Protein AF-A0A2M7XA73-F1 (afdb_monomer)

Sequence (105 aa):
EALQQALAAANYFSMIEVIPDLPHSHDLQVPIRVRLTPAKRTAYNIGLSYETDIGFGVRTGVERRWLNRHGQVLAAELSMAEKLTDSSVDYRIPRRSGAEDFYLA

Structure (mmCIF, N/CA/C/O backbone):
data_AF-A0A2M7XA73-F1
#
_entry.id   AF-A0A2M7XA73-F1
#
loop_
_atom_site.group_PDB
_atom_site.id
_atom_site.type_symbol
_atom_site.label_atom_id
_atom_site.label_alt_id
_atom_site.label_comp_id
_atom_site.label_asym_id
_atom_site.label_entity_id
_atom_site.label_seq_id
_atom_site.pdbx_PDB_ins_code
_atom_site.Cartn_x
_atom_site.Cartn_y
_atom_site.Cartn_z
_atom_site.occupancy
_atom_site.B_iso_or_equiv
_atom_site.auth_seq_id
_atom_site.auth_comp_id
_atom_site.auth_asym_id
_atom_site.auth_atom_id
_atom_site.pdbx_PDB_model_num
ATOM 1 N N . GLU A 1 1 ? -4.896 10.755 17.966 1.00 74.56 1 GLU A N 1
ATOM 2 C CA . GLU A 1 1 ? -4.272 10.873 16.627 1.00 74.56 1 GLU A CA 1
ATOM 3 C C . GLU A 1 1 ? -3.590 9.595 16.148 1.00 74.56 1 GLU A C 1
ATOM 5 O O . GLU A 1 1 ? -3.856 9.199 15.020 1.00 74.56 1 GLU A O 1
ATOM 10 N N . ALA A 1 2 ? -2.815 8.895 16.989 1.00 85.94 2 ALA A N 1
ATOM 11 C CA . ALA A 1 2 ? -2.115 7.658 16.605 1.00 85.94 2 ALA A CA 1
ATOM 12 C C . ALA A 1 2 ? -3.000 6.609 15.890 1.00 85.94 2 ALA A C 1
ATOM 14 O O . ALA A 1 2 ? -2.578 6.026 14.898 1.00 85.94 2 ALA A O 1
ATOM 15 N N . LEU A 1 3 ? -4.254 6.414 16.327 1.00 88.31 3 LEU A N 1
ATOM 16 C CA . LEU A 1 3 ? -5.190 5.490 15.667 1.00 88.31 3 LEU A CA 1
ATOM 17 C C . LEU A 1 3 ? -5.497 5.891 14.214 1.00 88.31 3 LEU A C 1
ATOM 19 O O . LEU A 1 3 ? -5.486 5.048 13.323 1.00 88.31 3 LEU A O 1
ATOM 23 N N . GLN A 1 4 ? -5.772 7.173 13.969 1.00 89.69 4 GLN A N 1
ATOM 24 C CA . GLN A 1 4 ? -6.078 7.669 12.627 1.00 89.69 4 GLN A CA 1
ATOM 25 C C . GLN A 1 4 ? -4.855 7.562 11.712 1.00 89.69 4 GLN A C 1
ATOM 27 O O . GLN A 1 4 ? -4.992 7.148 10.564 1.00 89.69 4 GLN A O 1
ATOM 32 N N . GLN A 1 5 ? -3.669 7.886 12.232 1.00 89.44 5 GLN A N 1
ATOM 33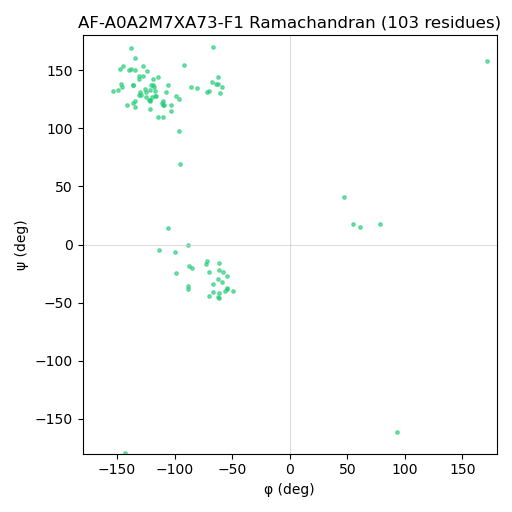 C CA . GLN A 1 5 ? -2.407 7.752 11.502 1.00 89.44 5 GLN A CA 1
ATOM 34 C C . GLN A 1 5 ? -2.123 6.292 11.137 1.00 89.44 5 GLN A C 1
ATOM 36 O O . GLN A 1 5 ? -1.845 6.010 9.977 1.00 89.44 5 GLN A O 1
ATOM 41 N N . ALA A 1 6 ? -2.299 5.355 12.074 1.00 87.62 6 ALA A N 1
ATOM 42 C CA . ALA A 1 6 ? -2.129 3.928 11.804 1.00 87.62 6 ALA A CA 1
ATOM 43 C C . ALA A 1 6 ? -3.110 3.423 10.729 1.00 87.62 6 ALA A C 1
ATOM 45 O O . ALA A 1 6 ? -2.729 2.684 9.824 1.00 87.62 6 ALA A O 1
ATOM 46 N N . LEU A 1 7 ? -4.376 3.852 10.777 1.00 89.62 7 LEU A N 1
ATOM 47 C CA . LEU A 1 7 ? -5.371 3.487 9.762 1.00 89.62 7 LEU A CA 1
ATOM 48 C C . LEU A 1 7 ? -5.048 4.080 8.384 1.00 89.62 7 LEU A C 1
ATOM 50 O O . LEU A 1 7 ? -5.320 3.436 7.370 1.00 89.62 7 LEU A O 1
ATOM 54 N N . ALA A 1 8 ? -4.462 5.279 8.339 1.00 90.62 8 ALA A N 1
ATOM 55 C CA . ALA A 1 8 ? -4.009 5.899 7.098 1.00 90.62 8 ALA A CA 1
ATOM 56 C C . ALA A 1 8 ? -2.791 5.162 6.523 1.00 90.62 8 ALA A C 1
ATOM 58 O O . ALA A 1 8 ? -2.779 4.834 5.337 1.00 90.62 8 ALA A O 1
ATOM 59 N N . ALA A 1 9 ? -1.819 4.821 7.373 1.00 87.75 9 ALA A N 1
ATOM 60 C CA . ALA A 1 9 ? -0.622 4.075 6.997 1.00 87.75 9 ALA A CA 1
ATOM 61 C C . ALA A 1 9 ? -0.940 2.665 6.462 1.00 87.75 9 ALA A C 1
ATOM 63 O O . ALA A 1 9 ? -0.257 2.184 5.563 1.00 87.75 9 ALA A O 1
ATOM 64 N N . ALA A 1 10 ? -2.034 2.042 6.928 1.00 87.62 10 ALA A N 1
ATOM 65 C CA . ALA A 1 10 ? -2.526 0.761 6.408 1.00 87.62 10 ALA A CA 1
ATOM 66 C C . ALA A 1 10 ? -2.838 0.788 4.901 1.00 87.62 10 ALA A C 1
ATOM 68 O O . ALA A 1 10 ? -2.916 -0.259 4.262 1.00 87.62 10 ALA A O 1
ATOM 69 N N . ASN A 1 11 ? -3.115 1.972 4.343 1.00 88.88 11 ASN A N 1
ATOM 70 C CA . ASN A 1 11 ? -3.499 2.187 2.949 1.00 88.88 11 ASN A CA 1
ATOM 71 C C . ASN A 1 11 ? -4.724 1.360 2.478 1.00 88.88 11 ASN A C 1
ATOM 73 O O . ASN A 1 11 ? -4.970 1.227 1.279 1.00 88.88 11 ASN A O 1
ATOM 77 N N . TYR A 1 12 ? -5.543 0.816 3.385 1.00 91.38 12 TYR A N 1
ATOM 78 C CA . TYR A 1 12 ? -6.764 0.071 3.030 1.00 91.38 12 TYR A CA 1
ATOM 79 C C . TYR A 1 12 ? -7.985 0.965 2.817 1.00 91.38 12 TYR A C 1
ATOM 81 O O . TYR A 1 12 ? -8.944 0.554 2.160 1.00 91.38 12 TYR A O 1
ATOM 89 N N . PHE A 1 13 ? -7.960 2.183 3.352 1.00 93.69 13 PHE A N 1
ATOM 90 C CA . PHE A 1 13 ? -9.115 3.071 3.410 1.00 93.69 13 PHE A CA 1
ATOM 91 C C . PHE A 1 13 ? -8.840 4.355 2.634 1.00 93.69 13 PHE A C 1
ATOM 93 O O . PHE A 1 13 ? -7.758 4.924 2.728 1.00 93.69 13 PHE A O 1
ATOM 100 N N . SER A 1 14 ? -9.821 4.816 1.859 1.00 93.62 14 SER A N 1
ATOM 101 C CA . SER A 1 14 ? -9.757 6.113 1.175 1.00 93.62 14 SER A CA 1
ATOM 102 C C . SER A 1 14 ? -10.271 7.257 2.043 1.00 93.62 14 SER A C 1
ATOM 104 O O . SER A 1 14 ? -10.018 8.415 1.735 1.00 93.62 14 SER A O 1
ATOM 106 N N . MET A 1 15 ? -11.029 6.945 3.097 1.00 95.62 15 MET A N 1
ATOM 107 C CA . MET A 1 15 ? -11.559 7.920 4.046 1.00 95.62 15 MET A CA 1
ATOM 108 C C . MET A 1 15 ? -11.600 7.310 5.443 1.00 95.62 15 MET A C 1
ATOM 110 O O . MET A 1 15 ? -12.014 6.158 5.609 1.00 95.62 15 MET A O 1
ATOM 114 N N . ILE A 1 16 ? -11.155 8.094 6.424 1.00 95.88 16 ILE A N 1
ATOM 115 C CA . ILE A 1 16 ? -11.065 7.719 7.834 1.00 95.88 16 ILE A CA 1
ATOM 116 C C . ILE A 1 16 ? -11.632 8.878 8.646 1.00 95.88 16 ILE A C 1
ATOM 118 O O . ILE A 1 16 ? -11.088 9.980 8.614 1.00 95.88 16 ILE A O 1
ATOM 122 N N . GLU A 1 17 ? -12.701 8.621 9.392 1.00 94.44 17 GLU A N 1
ATOM 123 C CA . GLU A 1 17 ? -13.288 9.587 10.320 1.00 94.44 17 GLU A CA 1
ATOM 124 C C . GLU A 1 17 ? -13.280 8.996 11.728 1.00 94.44 17 GLU A C 1
ATOM 126 O O . GLU A 1 17 ? -13.816 7.910 11.962 1.00 94.44 17 GLU A O 1
ATOM 131 N N . VAL A 1 18 ? -12.682 9.718 12.674 1.00 92.88 18 VAL A N 1
ATOM 132 C CA . VAL A 1 18 ? -12.643 9.346 14.091 1.00 92.88 18 VAL A CA 1
ATOM 133 C C . VAL A 1 18 ? -13.444 10.385 14.862 1.00 92.88 18 VAL A C 1
ATOM 135 O O . VAL A 1 18 ? -13.033 11.538 14.962 1.00 92.88 18 VAL A O 1
ATOM 138 N N . ILE A 1 19 ? -14.609 9.988 15.370 1.00 92.56 19 ILE A N 1
ATOM 139 C CA . ILE A 1 19 ? -15.596 10.903 15.948 1.00 92.56 19 ILE A CA 1
ATOM 140 C C . ILE A 1 19 ? -15.855 10.503 17.407 1.00 92.56 19 ILE A C 1
ATOM 142 O O . ILE A 1 19 ? -16.245 9.357 17.652 1.00 92.56 19 ILE A O 1
ATOM 146 N N . PRO A 1 20 ? -15.672 11.409 18.384 1.00 90.69 20 PRO A N 1
ATOM 147 C CA . PRO A 1 20 ? -16.080 11.154 19.760 1.00 90.69 20 PRO A CA 1
ATOM 148 C C . PRO A 1 20 ? -17.610 11.143 19.877 1.00 90.69 20 PRO A C 1
ATOM 150 O O . PRO A 1 20 ? -18.295 12.038 19.381 1.00 90.69 20 PRO A O 1
ATOM 153 N N . ASP A 1 21 ? -18.153 10.130 20.544 1.00 91.19 21 ASP A N 1
ATOM 154 C CA . ASP A 1 21 ? -19.592 9.927 20.724 1.00 91.19 21 ASP A CA 1
ATOM 155 C C . ASP A 1 21 ? -20.064 10.516 22.061 1.00 91.19 21 ASP A C 1
ATOM 157 O O . ASP A 1 21 ? -20.392 9.804 23.010 1.00 91.19 21 ASP A O 1
ATOM 161 N N . LEU A 1 22 ? -20.054 11.850 22.142 1.00 87.81 22 LEU A N 1
ATOM 162 C CA . LEU A 1 22 ? -20.421 12.601 23.351 1.00 87.81 22 LEU A CA 1
ATOM 163 C C . LEU A 1 22 ? -21.832 12.281 23.887 1.00 87.81 22 LEU A C 1
ATOM 165 O O . LEU A 1 22 ? -21.970 12.150 25.099 1.00 87.81 22 LEU A O 1
ATOM 169 N N . PRO A 1 23 ? -22.878 12.104 23.053 1.00 88.75 23 PRO A N 1
ATOM 170 C CA . PRO A 1 23 ? -24.216 11.773 23.553 1.00 88.75 23 PRO A CA 1
ATOM 171 C C . PRO A 1 23 ? -24.298 10.446 24.323 1.00 88.75 23 PRO A C 1
ATOM 173 O O . PRO A 1 23 ? -25.226 10.263 25.104 1.00 88.75 23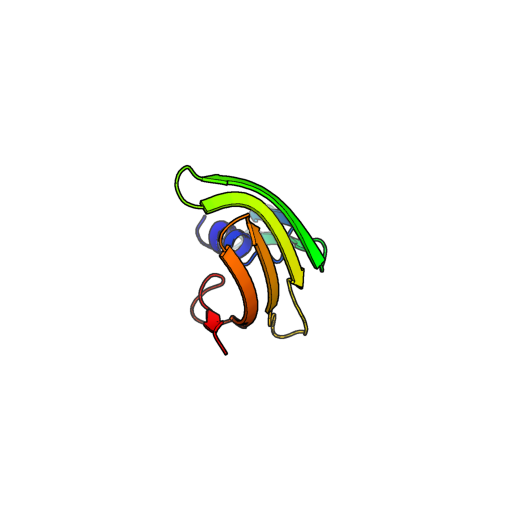 PRO A O 1
ATOM 176 N N . HIS A 1 24 ? -23.345 9.532 24.110 1.00 87.62 24 HIS A N 1
ATOM 177 C CA . HIS A 1 24 ? -23.276 8.229 24.779 1.00 87.62 24 HIS A CA 1
ATOM 178 C C . HIS A 1 24 ? -22.177 8.164 25.849 1.00 87.62 24 HIS A C 1
ATOM 180 O O . HIS A 1 24 ? -21.820 7.073 26.293 1.00 87.62 24 HIS A O 1
ATOM 186 N N . SER A 1 25 ? -21.610 9.302 26.264 1.00 85.12 25 SER A N 1
ATOM 187 C CA . SER A 1 25 ? -20.612 9.312 27.333 1.00 85.12 25 SER A CA 1
ATOM 188 C C . SER A 1 25 ? -21.250 9.024 28.695 1.00 85.12 25 SER A C 1
ATOM 190 O O . SER A 1 25 ? -22.231 9.671 29.062 1.00 85.12 25 SER A O 1
ATOM 192 N N . HIS A 1 26 ? -20.665 8.103 29.460 1.00 89.56 26 HIS A N 1
ATOM 193 C CA . HIS A 1 26 ? -21.067 7.770 30.831 1.00 89.56 26 HIS A CA 1
ATOM 194 C C . HIS A 1 26 ? -19.815 7.538 31.690 1.00 89.56 26 HIS A C 1
ATOM 196 O O . HIS A 1 26 ? -18.783 7.142 31.156 1.00 89.56 26 HIS A O 1
ATOM 202 N N . ASP A 1 27 ? -19.871 7.809 32.998 1.00 87.12 27 ASP A N 1
ATOM 203 C CA . ASP A 1 27 ? -18.749 7.622 33.943 1.00 87.12 27 ASP A CA 1
ATOM 204 C C . ASP A 1 27 ? -17.396 8.187 33.467 1.00 87.12 27 ASP A C 1
ATOM 206 O O . ASP A 1 27 ? -16.353 7.552 33.625 1.00 87.12 27 ASP A O 1
ATOM 210 N N . LEU A 1 28 ? -17.403 9.377 32.852 1.00 86.38 28 LEU A N 1
ATOM 211 C CA . LEU A 1 28 ? -16.208 10.026 32.280 1.00 86.38 28 LEU A CA 1
ATOM 212 C C . LEU A 1 28 ? -15.525 9.223 31.152 1.00 86.38 28 LEU A C 1
ATOM 214 O O . LEU A 1 28 ? -14.402 9.536 30.758 1.00 86.38 28 LEU A O 1
ATOM 218 N N . GLN A 1 29 ? -16.202 8.220 30.593 1.00 90.69 29 GLN A N 1
ATOM 219 C CA . GLN A 1 29 ? -15.762 7.480 29.417 1.00 90.69 29 GLN A CA 1
ATOM 220 C C . GLN A 1 29 ? -16.479 8.018 28.181 1.00 90.69 29 GLN A C 1
ATOM 222 O O . GLN A 1 29 ? -17.706 8.109 28.142 1.00 90.69 29 GLN A O 1
ATOM 227 N N . VAL A 1 30 ? -15.706 8.365 27.153 1.00 91.06 30 VAL A N 1
ATOM 228 C CA . VAL A 1 30 ? -16.225 8.839 25.866 1.00 91.06 30 VAL A CA 1
ATOM 229 C C . VAL A 1 30 ? -15.972 7.755 24.819 1.00 91.06 30 VAL A C 1
ATOM 231 O O . VAL A 1 30 ? -14.814 7.528 24.456 1.00 91.06 30 VAL A O 1
ATOM 234 N N . PRO A 1 31 ? -17.017 7.073 24.319 1.00 92.31 31 PRO A N 1
ATOM 235 C CA . PRO A 1 31 ? -16.861 6.123 23.227 1.00 92.31 31 PRO A CA 1
ATOM 236 C C . PRO A 1 31 ? -16.352 6.826 21.963 1.00 92.31 31 PRO A C 1
ATOM 238 O O . PRO A 1 31 ? -16.733 7.958 21.666 1.00 92.31 31 PRO A O 1
ATOM 241 N N . ILE A 1 32 ? -15.507 6.145 21.187 1.00 92.31 32 ILE A N 1
ATOM 242 C CA . ILE A 1 32 ? -15.000 6.652 19.908 1.00 92.31 32 ILE A CA 1
ATOM 243 C C . ILE A 1 32 ? -15.618 5.844 18.773 1.00 92.31 32 ILE A C 1
ATOM 245 O O . ILE A 1 32 ? -15.468 4.624 18.705 1.00 92.31 32 ILE A O 1
ATOM 249 N N . ARG A 1 33 ? -16.286 6.532 17.848 1.00 93.00 33 ARG A N 1
ATOM 250 C CA . ARG A 1 33 ? -16.837 5.941 16.632 1.00 93.00 33 ARG A CA 1
ATOM 251 C C . ARG A 1 33 ? -15.859 6.148 15.483 1.00 93.00 33 ARG A C 1
ATOM 253 O O . ARG A 1 33 ? -15.493 7.279 15.175 1.00 93.00 33 ARG A O 1
ATOM 260 N N . VAL A 1 34 ? -15.476 5.061 14.821 1.00 94.25 34 VAL A N 1
ATOM 261 C CA . VAL A 1 34 ? -14.592 5.101 13.650 1.00 94.25 34 VAL A CA 1
ATOM 262 C C . VAL A 1 34 ? -15.392 4.724 12.409 1.00 94.25 34 VAL A C 1
ATOM 264 O O . VAL A 1 34 ? -15.969 3.639 12.351 1.00 94.25 34 VAL A O 1
ATOM 267 N N . ARG A 1 35 ? -15.442 5.617 11.419 1.00 95.25 35 ARG A N 1
ATOM 268 C CA . ARG A 1 35 ? -16.035 5.343 10.105 1.00 95.25 35 ARG A CA 1
ATOM 269 C C . ARG A 1 35 ? -14.927 5.207 9.075 1.00 95.25 35 ARG A C 1
ATOM 271 O O . ARG A 1 35 ? -14.021 6.035 9.015 1.00 95.25 35 ARG A O 1
ATOM 278 N N . LEU A 1 36 ? -15.010 4.143 8.284 1.00 95.44 36 LEU A N 1
ATOM 279 C CA . LEU A 1 36 ? -13.996 3.765 7.309 1.00 95.44 36 LEU A CA 1
ATOM 280 C C . LEU A 1 36 ? -14.658 3.518 5.961 1.00 95.44 36 LEU A C 1
ATOM 282 O O . LEU A 1 36 ? -15.617 2.750 5.872 1.00 95.44 36 LEU A O 1
ATOM 286 N N . THR A 1 37 ? -14.095 4.111 4.916 1.00 96.44 37 THR A N 1
ATOM 287 C CA . THR A 1 37 ? -14.473 3.814 3.532 1.00 96.44 37 THR A CA 1
ATOM 288 C C . THR A 1 37 ? -13.334 3.045 2.873 1.00 96.44 37 THR A C 1
ATOM 290 O O . THR A 1 37 ? -12.222 3.578 2.804 1.00 96.44 37 THR A O 1
ATOM 293 N N . PRO A 1 38 ? -13.561 1.809 2.389 1.00 94.12 38 PRO A N 1
ATOM 294 C CA . PRO A 1 38 ? -12.531 1.045 1.696 1.00 94.12 38 PRO A CA 1
ATOM 295 C C . PRO A 1 38 ? -12.021 1.785 0.458 1.00 94.12 38 PRO A C 1
ATOM 297 O O . PRO A 1 38 ? -12.809 2.293 -0.340 1.00 94.12 38 PRO A O 1
ATOM 300 N N . ALA A 1 39 ? -10.703 1.804 0.273 1.00 94.94 39 ALA A N 1
ATOM 301 C CA . ALA A 1 39 ? -10.101 2.289 -0.960 1.00 94.94 39 ALA A CA 1
ATOM 302 C C . ALA A 1 39 ? -10.439 1.357 -2.137 1.00 94.94 39 ALA A C 1
ATOM 304 O O . ALA A 1 39 ? -10.934 0.242 -1.966 1.00 94.94 39 ALA A O 1
ATOM 305 N N . LYS A 1 40 ? -10.140 1.771 -3.371 1.00 96.44 40 LYS A N 1
ATOM 306 C CA . LYS A 1 40 ? -10.224 0.838 -4.502 1.00 96.44 40 LYS A CA 1
ATOM 307 C C . LYS A 1 40 ? -9.254 -0.317 -4.274 1.00 96.44 40 LYS A C 1
ATOM 309 O O . LYS A 1 40 ? -8.079 -0.098 -4.006 1.00 96.44 40 LYS A O 1
ATOM 314 N N . ARG A 1 41 ? -9.750 -1.546 -4.421 1.00 95.50 41 ARG A N 1
ATOM 315 C CA . ARG A 1 41 ? -8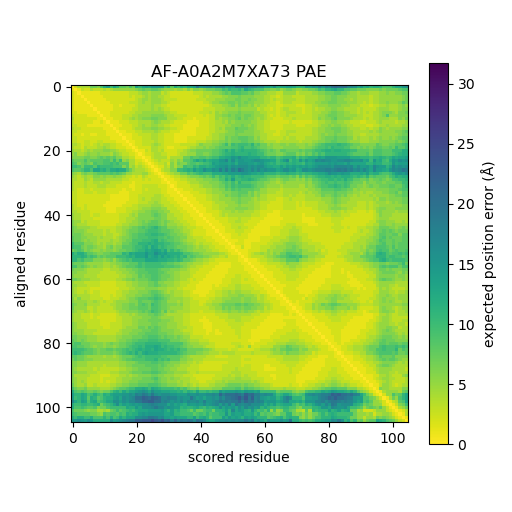.979 -2.763 -4.129 1.00 95.50 41 ARG A CA 1
ATOM 316 C C . ARG A 1 41 ? -7.690 -2.877 -4.947 1.00 95.50 41 ARG A C 1
ATOM 318 O O . ARG A 1 41 ? -6.717 -3.439 -4.453 1.00 95.50 41 ARG A O 1
ATOM 325 N N . THR A 1 42 ? -7.704 -2.366 -6.175 1.00 96.94 42 THR A N 1
ATOM 326 C CA . THR A 1 42 ? -6.538 -2.320 -7.056 1.00 96.94 42 THR A CA 1
ATOM 327 C C . THR A 1 42 ? -6.166 -0.869 -7.332 1.00 96.94 42 THR A C 1
ATOM 329 O O . THR A 1 42 ? -7.024 -0.084 -7.744 1.00 96.94 42 THR A O 1
ATOM 332 N N . ALA A 1 43 ? -4.901 -0.528 -7.112 1.00 95.94 43 ALA A N 1
ATOM 333 C CA . ALA A 1 43 ? -4.297 0.728 -7.524 1.00 95.94 43 ALA A CA 1
ATOM 334 C C . ALA A 1 43 ? -3.378 0.474 -8.722 1.00 95.94 43 ALA A C 1
ATOM 336 O O . ALA A 1 43 ? -2.642 -0.510 -8.741 1.00 95.94 43 ALA A O 1
ATOM 337 N N . TYR A 1 44 ? -3.443 1.357 -9.713 1.00 96.94 44 TYR A N 1
ATOM 338 C CA . TYR A 1 44 ? -2.559 1.351 -10.872 1.00 96.94 44 TYR A CA 1
ATOM 339 C C . TYR A 1 44 ? -1.751 2.637 -10.850 1.00 96.94 44 TYR A C 1
ATOM 341 O O . TYR A 1 44 ? -2.325 3.715 -10.689 1.00 96.94 44 TYR A O 1
ATOM 349 N N . ASN A 1 45 ? -0.444 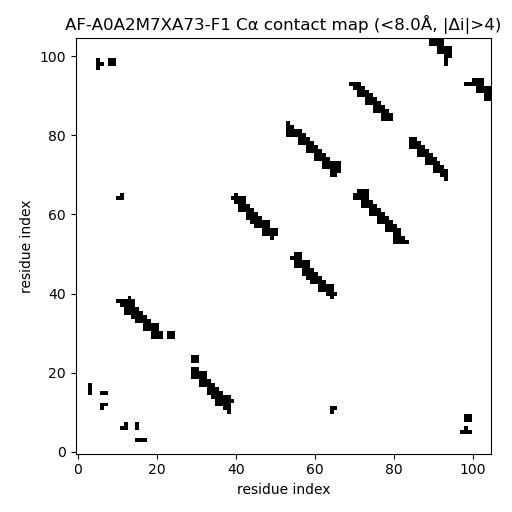2.510 -11.031 1.00 95.50 45 ASN A N 1
ATOM 350 C CA . ASN A 1 45 ? 0.492 3.619 -11.024 1.00 95.50 45 ASN A CA 1
ATOM 351 C C . ASN A 1 45 ? 1.195 3.666 -12.378 1.00 95.50 45 ASN A C 1
ATOM 353 O O . ASN A 1 45 ? 1.595 2.632 -12.912 1.00 95.50 45 ASN A O 1
ATOM 357 N N . ILE A 1 46 ? 1.347 4.863 -12.930 1.00 97.50 46 ILE A N 1
ATOM 358 C CA . ILE A 1 46 ? 2.152 5.110 -14.122 1.00 97.50 46 ILE A CA 1
ATOM 359 C C . ILE A 1 46 ? 2.973 6.373 -13.893 1.00 97.50 46 ILE A C 1
ATOM 361 O O . ILE A 1 46 ? 2.465 7.351 -13.343 1.00 97.50 46 ILE A O 1
ATOM 365 N N . GLY A 1 47 ? 4.242 6.339 -14.277 1.00 97.50 47 GLY A N 1
ATOM 366 C CA . GLY A 1 47 ? 5.179 7.435 -14.090 1.00 97.50 47 GLY A CA 1
ATOM 367 C C . GLY A 1 47 ? 6.159 7.526 -15.248 1.00 97.50 47 GLY A C 1
ATOM 368 O O . GLY A 1 47 ? 6.445 6.531 -15.910 1.00 97.50 47 GLY A O 1
ATOM 369 N N . LEU A 1 48 ? 6.663 8.731 -15.480 1.00 97.75 48 LEU A N 1
ATOM 370 C CA . LEU A 1 48 ? 7.737 9.012 -16.425 1.00 97.75 48 LEU A CA 1
ATOM 371 C C . LEU A 1 48 ? 8.909 9.608 -15.640 1.00 97.75 48 LEU A C 1
ATOM 373 O O . LEU A 1 48 ? 8.682 10.385 -14.710 1.00 97.75 48 LEU A O 1
ATOM 377 N N . SER A 1 49 ? 10.138 9.265 -16.006 1.00 95.19 49 SER A N 1
ATOM 378 C CA . SER A 1 49 ? 11.361 9.803 -15.405 1.00 95.19 49 SER A CA 1
ATOM 379 C C . SER A 1 49 ? 12.373 10.191 -16.481 1.00 95.19 49 SER A C 1
ATOM 381 O O . SER A 1 49 ? 12.281 9.766 -17.632 1.00 95.19 49 SER A O 1
ATOM 383 N N . TYR A 1 50 ? 13.331 11.039 -16.119 1.00 96.38 50 TYR A N 1
ATOM 384 C CA . TYR A 1 50 ? 14.512 11.299 -16.932 1.00 96.38 50 TYR A CA 1
ATOM 385 C C . TYR A 1 50 ? 15.706 11.450 -16.001 1.00 96.38 50 TYR A C 1
ATOM 387 O O . TYR A 1 50 ? 15.712 12.317 -15.127 1.00 96.38 50 TYR A O 1
ATOM 395 N N . GLU A 1 51 ? 16.698 10.593 -16.179 1.00 94.19 51 GLU A N 1
ATOM 396 C CA . GLU A 1 51 ? 17.898 10.550 -15.352 1.00 94.19 51 GLU A CA 1
ATOM 397 C C . GLU A 1 51 ? 19.116 10.766 -16.246 1.00 94.19 51 GLU A C 1
ATOM 399 O O . GLU A 1 51 ? 19.226 10.140 -17.297 1.00 94.19 51 GLU A O 1
ATOM 404 N N . THR A 1 52 ? 20.047 11.636 -15.847 1.00 96.19 52 THR A N 1
ATOM 405 C CA . THR A 1 52 ? 21.222 11.986 -16.670 1.00 96.19 52 THR A CA 1
ATOM 406 C C . THR A 1 52 ? 22.021 10.755 -17.105 1.00 96.19 52 THR A C 1
ATOM 408 O O . THR A 1 52 ? 22.497 10.690 -18.238 1.00 96.19 52 THR A O 1
ATOM 411 N N . ASP A 1 53 ? 22.131 9.759 -16.224 1.00 95.06 53 ASP A N 1
ATOM 412 C CA . ASP A 1 53 ? 22.926 8.561 -16.478 1.00 95.06 53 ASP A CA 1
ATOM 413 C C . ASP A 1 53 ? 22.131 7.459 -17.190 1.00 95.06 53 ASP A C 1
ATOM 415 O O . ASP A 1 53 ? 22.691 6.774 -18.050 1.00 95.06 53 ASP A O 1
ATOM 419 N N . ILE A 1 54 ? 20.837 7.306 -16.883 1.00 93.19 54 ILE A N 1
ATOM 420 C CA . ILE A 1 54 ? 19.988 6.187 -17.336 1.00 93.19 54 ILE A CA 1
ATOM 421 C C . ILE A 1 54 ? 19.122 6.544 -18.561 1.00 93.19 54 ILE A C 1
ATOM 423 O O . ILE A 1 54 ? 18.788 5.649 -19.340 1.00 93.19 54 ILE A O 1
ATOM 427 N N . GLY A 1 55 ? 18.825 7.828 -18.777 1.00 95.38 55 GLY A N 1
ATOM 428 C CA . GLY A 1 55 ? 17.994 8.350 -19.868 1.00 95.38 55 GLY A CA 1
ATOM 429 C C . GLY A 1 55 ? 16.518 8.518 -19.495 1.00 95.38 55 GLY A C 1
ATOM 430 O O . GLY A 1 55 ? 16.160 8.584 -18.315 1.00 95.38 55 GLY A O 1
ATOM 431 N N . PHE A 1 56 ? 15.651 8.607 -20.510 1.00 97.69 56 PHE A N 1
ATOM 432 C CA . PHE A 1 56 ? 14.198 8.617 -20.321 1.00 97.69 56 PHE A CA 1
ATOM 433 C C . PHE A 1 56 ? 13.700 7.261 -19.812 1.00 97.69 56 PHE A C 1
ATOM 435 O O . PHE A 1 56 ? 14.144 6.209 -20.276 1.00 97.69 56 PHE A O 1
ATOM 442 N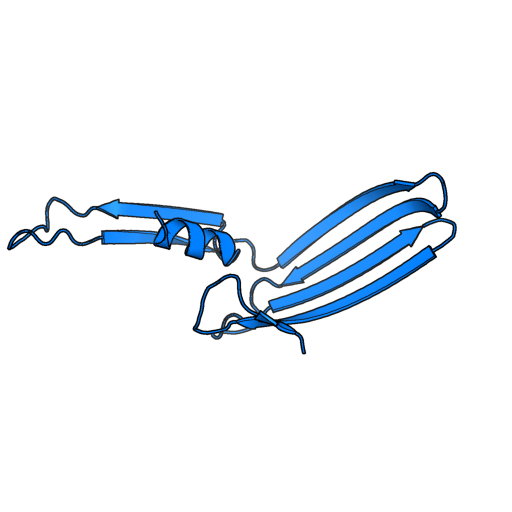 N . GLY A 1 57 ? 12.746 7.299 -18.883 1.00 96.94 57 GLY A N 1
ATOM 443 C CA . GLY A 1 57 ? 12.165 6.129 -18.246 1.00 96.94 57 GLY A CA 1
ATOM 444 C C . GLY A 1 57 ? 10.643 6.181 -18.153 1.00 96.94 57 GLY A C 1
ATOM 445 O O . GLY A 1 57 ? 10.029 7.242 -18.036 1.00 96.94 57 GLY A O 1
ATOM 446 N N . VAL A 1 58 ? 10.034 5.000 -18.172 1.00 98.00 58 VAL A N 1
ATOM 447 C CA . VAL A 1 58 ? 8.617 4.746 -17.915 1.00 98.00 58 VAL A CA 1
ATOM 448 C C . VAL A 1 58 ? 8.518 3.723 -16.792 1.00 98.00 58 VAL A C 1
ATOM 450 O O . VAL A 1 58 ? 9.145 2.668 -16.846 1.00 98.00 58 VAL A O 1
ATOM 453 N N . ARG A 1 59 ? 7.687 4.005 -15.793 1.00 97.69 59 ARG A N 1
ATOM 454 C CA . ARG A 1 59 ? 7.347 3.080 -14.711 1.00 97.69 59 ARG A CA 1
ATOM 455 C C . ARG A 1 59 ? 5.861 2.780 -14.746 1.00 97.69 59 ARG A C 1
ATOM 457 O O . ARG A 1 59 ? 5.043 3.689 -14.864 1.00 97.69 59 ARG A O 1
ATOM 464 N N . THR A 1 60 ? 5.509 1.514 -14.596 1.00 98.31 60 THR A N 1
ATOM 465 C CA . THR A 1 60 ? 4.129 1.058 -14.428 1.00 98.31 60 THR A CA 1
ATOM 466 C C . THR A 1 60 ? 4.049 0.121 -13.236 1.00 98.31 60 THR A C 1
ATOM 468 O O . THR A 1 60 ? 4.956 -0.672 -13.008 1.00 98.31 60 THR A O 1
ATOM 471 N N . GLY A 1 61 ? 2.969 0.205 -12.469 1.00 98.00 61 GLY A N 1
ATOM 472 C CA . GLY A 1 61 ? 2.778 -0.629 -11.293 1.00 98.00 61 GLY A CA 1
ATOM 473 C C . GLY A 1 61 ? 1.317 -0.963 -11.055 1.00 98.00 61 GLY A C 1
ATOM 474 O O . GLY A 1 61 ? 0.414 -0.194 -11.395 1.00 98.00 61 GLY A O 1
ATOM 475 N N . VAL A 1 62 ? 1.089 -2.120 -10.448 1.00 98.06 62 VAL A N 1
ATOM 476 C CA . VAL A 1 62 ? -0.218 -2.559 -9.971 1.00 98.06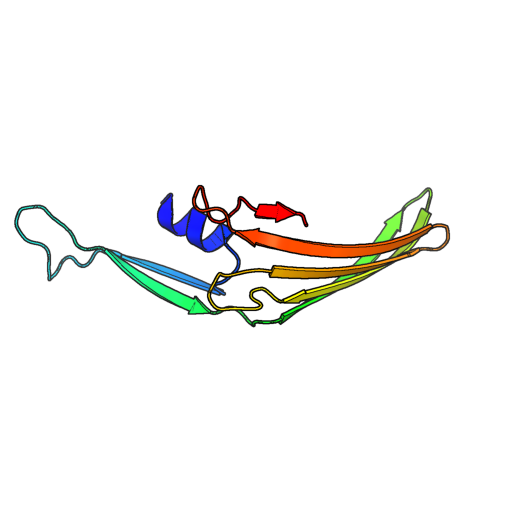 62 VAL A CA 1
ATOM 477 C C . VAL A 1 62 ? -0.091 -3.043 -8.535 1.00 98.06 62 VAL A C 1
ATOM 479 O O . VAL A 1 62 ? 0.741 -3.885 -8.219 1.00 98.06 62 VAL A O 1
ATOM 482 N N . GLU A 1 63 ? -0.945 -2.532 -7.658 1.00 97.00 63 GLU A N 1
ATOM 483 C CA . GLU A 1 63 ? -1.026 -2.959 -6.265 1.00 97.00 63 GLU A CA 1
ATOM 484 C C . GLU A 1 63 ? -2.438 -3.442 -5.959 1.00 97.00 63 GLU A C 1
ATOM 486 O O . GLU A 1 63 ? -3.418 -2.708 -6.104 1.00 97.00 63 GLU A O 1
ATOM 491 N N . ARG A 1 64 ? -2.553 -4.676 -5.470 1.00 96.56 64 ARG A N 1
ATOM 492 C CA . ARG A 1 64 ? -3.781 -5.196 -4.880 1.00 96.56 64 ARG A CA 1
ATOM 493 C C . ARG A 1 64 ? -3.714 -5.036 -3.369 1.00 96.56 64 ARG A C 1
ATOM 495 O O . ARG A 1 64 ? -3.169 -5.896 -2.681 1.00 96.56 64 ARG A O 1
ATOM 502 N N . ARG A 1 65 ? -4.334 -3.961 -2.873 1.00 93.56 65 ARG A N 1
ATOM 503 C CA . ARG A 1 65 ? -4.301 -3.499 -1.472 1.00 93.56 65 ARG A CA 1
ATOM 504 C C . ARG A 1 65 ? -4.720 -4.558 -0.456 1.00 93.56 65 ARG A C 1
ATOM 506 O O . ARG A 1 65 ? -4.294 -4.495 0.681 1.00 93.56 65 ARG A O 1
ATOM 513 N N . TRP A 1 66 ? -5.554 -5.521 -0.847 1.00 92.94 66 TRP A N 1
ATOM 514 C CA . TRP A 1 66 ? -5.776 -6.739 -0.066 1.00 92.94 66 TRP A CA 1
ATOM 515 C C . TRP A 1 66 ? -6.209 -7.913 -0.954 1.00 92.94 66 TRP A C 1
ATOM 517 O O . TRP A 1 66 ? -7.133 -7.839 -1.784 1.00 92.94 66 TRP A O 1
ATOM 527 N N . LEU A 1 67 ? -5.561 -9.053 -0.750 1.00 92.62 67 LEU A N 1
ATOM 528 C CA . LEU A 1 67 ? -5.841 -10.319 -1.415 1.00 92.62 67 LEU A CA 1
ATOM 529 C C . LEU A 1 67 ? -6.900 -11.126 -0.675 1.00 92.62 67 LEU A C 1
ATOM 531 O O . LEU A 1 67 ? -7.772 -11.719 -1.310 1.00 92.62 67 LEU A O 1
ATOM 535 N N . ASN A 1 68 ? -6.869 -11.099 0.655 1.00 90.88 68 ASN A N 1
ATOM 536 C CA . ASN A 1 68 ? -7.767 -11.868 1.503 1.00 90.88 68 ASN A CA 1
ATOM 537 C C . ASN A 1 68 ? -8.171 -11.099 2.768 1.00 90.88 68 ASN A C 1
ATOM 539 O O . ASN A 1 68 ? -7.756 -9.964 2.994 1.00 90.88 68 ASN A O 1
ATOM 543 N N . ARG A 1 69 ? -8.982 -11.752 3.605 1.00 88.69 69 ARG A N 1
ATOM 544 C CA . ARG A 1 69 ? -9.467 -11.216 4.886 1.00 88.69 69 ARG A CA 1
ATOM 545 C C . ARG A 1 69 ? -8.366 -10.904 5.909 1.00 88.69 69 ARG A C 1
ATOM 547 O O . ARG A 1 69 ? -8.645 -10.213 6.876 1.00 88.69 69 ARG A O 1
ATOM 554 N N . HIS A 1 70 ? -7.151 -11.421 5.721 1.00 88.56 70 HIS A N 1
ATOM 555 C CA . HIS A 1 70 ? -6.015 -11.153 6.605 1.00 88.56 70 HIS A CA 1
ATOM 556 C C . HIS A 1 70 ? -5.227 -9.902 6.182 1.00 88.56 70 HIS A C 1
ATOM 558 O O . HIS A 1 70 ? -4.249 -9.569 6.838 1.00 88.56 70 HIS A O 1
ATOM 564 N N . GLY A 1 71 ? -5.628 -9.221 5.099 1.00 89.81 71 GLY A N 1
ATOM 565 C CA . GLY A 1 71 ? -4.991 -7.982 4.646 1.00 89.81 71 GLY A CA 1
ATOM 566 C C . GLY A 1 71 ? -3.675 -8.185 3.893 1.00 89.81 71 GLY A C 1
ATOM 567 O O . GLY A 1 71 ? -2.906 -7.249 3.760 1.00 89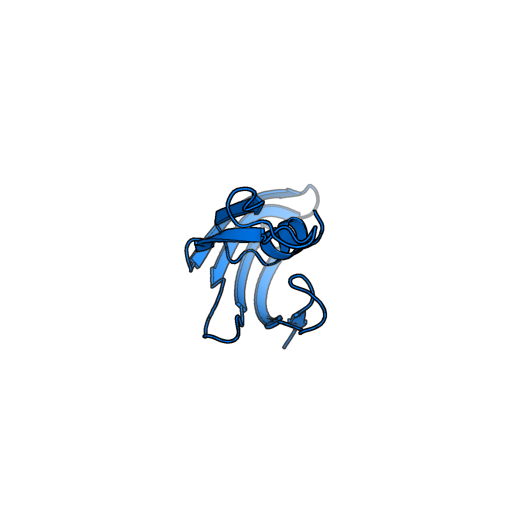.81 71 GLY A O 1
ATOM 568 N N . GLN A 1 72 ? -3.380 -9.389 3.398 1.00 93.50 72 GLN A N 1
ATOM 569 C CA . GLN A 1 72 ? -2.166 -9.607 2.598 1.00 93.50 72 GLN A CA 1
ATOM 570 C C . GLN A 1 72 ? -2.192 -8.770 1.317 1.00 93.50 72 GLN A C 1
ATOM 572 O O . GLN A 1 72 ? -3.230 -8.705 0.658 1.00 93.50 72 GLN A O 1
ATOM 577 N N . VAL A 1 73 ? -1.061 -8.171 0.956 1.00 94.31 73 VAL A N 1
ATOM 578 C CA . VAL A 1 73 ? -0.928 -7.256 -0.186 1.00 94.31 73 VAL A CA 1
ATOM 579 C C . VAL A 1 73 ? -0.024 -7.888 -1.237 1.00 94.31 73 VAL A C 1
ATOM 581 O O . VAL A 1 73 ? 0.938 -8.573 -0.900 1.00 94.31 73 VAL A O 1
ATOM 584 N N . LEU A 1 74 ? -0.332 -7.651 -2.509 1.00 96.81 74 LEU A N 1
ATOM 585 C CA . LEU A 1 74 ? 0.536 -8.013 -3.627 1.00 96.81 74 LEU A CA 1
ATOM 586 C C . LEU A 1 74 ? 0.725 -6.794 -4.517 1.00 96.81 74 LEU A C 1
ATOM 588 O O . LEU A 1 74 ? -0.264 -6.182 -4.926 1.00 96.81 74 LEU A O 1
ATOM 592 N N . ALA A 1 75 ? 1.972 -6.468 -4.820 1.00 96.94 75 ALA A N 1
ATOM 593 C CA . ALA A 1 75 ? 2.329 -5.440 -5.780 1.00 96.94 75 ALA A CA 1
ATOM 594 C C . ALA A 1 75 ? 3.231 -6.027 -6.865 1.00 96.94 75 ALA A C 1
ATOM 596 O O . ALA A 1 75 ? 3.967 -6.977 -6.620 1.00 96.94 75 ALA A O 1
ATOM 597 N N . ALA A 1 76 ? 3.137 -5.476 -8.065 1.00 98.00 76 ALA A N 1
ATOM 598 C CA . ALA A 1 76 ? 4.070 -5.738 -9.144 1.00 98.00 76 ALA A CA 1
ATOM 599 C C . ALA A 1 76 ? 4.418 -4.414 -9.815 1.00 98.00 76 ALA A C 1
ATOM 601 O O . ALA A 1 76 ? 3.529 -3.588 -10.054 1.00 98.00 76 ALA A O 1
ATOM 602 N N . GLU A 1 77 ? 5.692 -4.227 -10.121 1.00 98.12 77 GLU A N 1
ATOM 603 C CA . GLU A 1 77 ? 6.208 -3.029 -10.766 1.00 98.12 77 GLU A CA 1
ATOM 604 C C . GLU A 1 77 ? 7.099 -3.404 -11.948 1.00 98.12 77 GLU A C 1
ATOM 606 O O . GLU A 1 77 ? 7.795 -4.418 -11.938 1.00 98.12 77 GLU A O 1
ATOM 611 N N . LEU A 1 78 ? 7.049 -2.579 -12.987 1.00 98.00 78 LEU A N 1
ATOM 612 C CA . LEU A 1 78 ? 7.870 -2.685 -14.179 1.00 98.00 78 LEU A CA 1
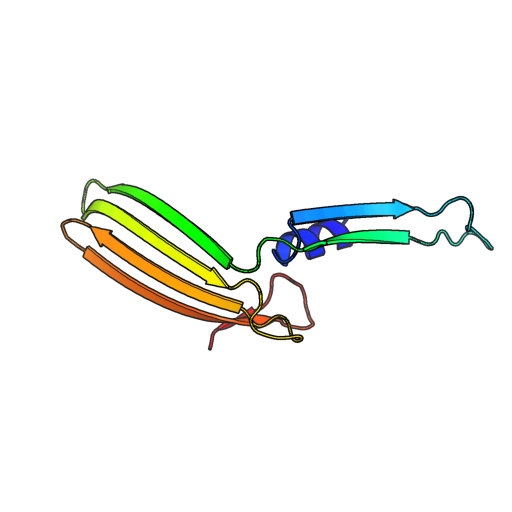ATOM 613 C C . LEU A 1 78 ? 8.373 -1.293 -14.544 1.00 98.00 78 LEU A C 1
ATOM 615 O O . LEU A 1 78 ? 7.575 -0.384 -14.794 1.00 98.00 78 LEU A O 1
ATOM 619 N N . SER A 1 79 ? 9.691 -1.146 -14.592 1.00 97.25 79 SER A N 1
ATOM 620 C CA . SER A 1 79 ? 10.383 0.086 -14.958 1.00 97.25 79 SER A CA 1
ATOM 621 C C . SER A 1 79 ? 11.247 -0.165 -16.189 1.00 97.25 79 SER A C 1
ATOM 623 O O . SER A 1 79 ? 12.062 -1.081 -16.205 1.00 97.25 79 SER A O 1
ATOM 625 N N . MET A 1 80 ? 11.080 0.646 -17.228 1.00 97.56 80 MET A N 1
ATOM 626 C CA . MET A 1 80 ? 11.860 0.577 -18.462 1.00 97.56 80 MET A CA 1
ATOM 627 C C . MET A 1 80 ? 12.483 1.936 -18.734 1.00 97.56 80 MET A C 1
ATOM 629 O O . MET A 1 80 ? 11.770 2.932 -18.804 1.00 97.56 80 MET A O 1
ATOM 633 N N . ALA A 1 81 ? 13.788 1.973 -18.935 1.00 97.12 81 ALA A N 1
ATOM 634 C CA . ALA A 1 81 ? 14.525 3.149 -19.357 1.00 97.12 81 ALA A CA 1
ATOM 635 C C . ALA A 1 81 ? 15.566 2.772 -20.416 1.00 97.12 81 ALA A C 1
ATOM 637 O O . ALA A 1 81 ? 15.829 1.591 -20.648 1.00 97.12 81 ALA A O 1
ATOM 638 N N . GLU A 1 82 ? 16.166 3.773 -21.060 1.00 95.56 82 GLU A N 1
ATOM 639 C CA . GLU A 1 82 ? 17.083 3.564 -22.192 1.00 95.56 82 GLU A CA 1
ATOM 640 C C . GLU A 1 82 ? 18.237 2.604 -21.875 1.00 95.56 82 GLU A C 1
ATOM 642 O O . GLU A 1 82 ? 18.619 1.798 -22.723 1.00 95.56 82 GLU A O 1
ATOM 647 N N . LYS A 1 83 ? 18.790 2.678 -20.658 1.00 94.94 83 LYS A N 1
ATOM 648 C CA . LYS A 1 83 ? 19.950 1.869 -20.248 1.00 94.94 83 LYS A CA 1
ATOM 649 C C . LYS A 1 83 ? 19.658 0.836 -19.164 1.00 94.94 83 LYS A C 1
ATOM 651 O O . LYS A 1 83 ? 20.555 0.073 -18.811 1.00 94.94 83 LYS A O 1
ATOM 656 N N . LEU A 1 84 ? 18.441 0.805 -18.621 1.00 94.19 84 LEU A N 1
ATOM 657 C CA . LEU A 1 84 ? 18.080 -0.086 -17.521 1.00 94.19 84 LEU A CA 1
ATOM 658 C C . LEU A 1 84 ? 16.609 -0.485 -17.603 1.00 94.19 84 LEU A C 1
ATOM 660 O O . LEU A 1 84 ? 15.734 0.355 -17.772 1.00 94.19 84 LEU A O 1
ATOM 664 N N . THR A 1 85 ? 16.335 -1.774 -17.447 1.00 95.94 85 THR A N 1
ATOM 665 C CA . THR A 1 85 ? 14.982 -2.301 -17.261 1.00 95.94 85 THR A CA 1
ATOM 666 C C . THR A 1 85 ? 14.970 -3.142 -15.998 1.00 95.94 85 THR A C 1
ATOM 668 O O . THR A 1 85 ? 15.871 -3.953 -15.795 1.00 95.94 85 THR A O 1
ATOM 671 N N . ASP A 1 86 ? 13.957 -2.939 -15.168 1.00 96.69 86 ASP A N 1
ATOM 672 C CA . ASP A 1 86 ? 13.792 -3.594 -13.877 1.00 96.69 86 ASP A CA 1
ATOM 673 C C . ASP A 1 86 ? 12.334 -4.019 -13.674 1.00 96.69 86 ASP A C 1
ATOM 675 O O . ASP A 1 86 ? 11.405 -3.399 -14.204 1.00 96.69 86 ASP A O 1
ATOM 679 N N . SER A 1 87 ? 12.130 -5.090 -12.912 1.00 97.31 87 SER A N 1
ATOM 680 C CA . SER A 1 87 ? 10.800 -5.559 -12.543 1.00 97.31 87 SER A CA 1
ATOM 681 C C . SER A 1 87 ? 10.808 -6.176 -11.155 1.00 97.31 87 SER A C 1
ATOM 683 O O . SER A 1 87 ? 11.676 -7.002 -10.862 1.00 97.31 87 SER A O 1
ATOM 685 N N . SER A 1 88 ? 9.788 -5.873 -10.355 1.00 97.19 88 SER A N 1
ATOM 686 C CA . SER A 1 88 ? 9.607 -6.443 -9.022 1.00 97.19 88 SER A CA 1
ATOM 687 C C . SER A 1 88 ? 8.214 -7.039 -8.844 1.00 97.19 88 SER A C 1
ATOM 689 O O . SER A 1 88 ? 7.238 -6.637 -9.487 1.00 97.19 88 SER A O 1
ATOM 691 N N . VAL A 1 89 ? 8.126 -8.017 -7.946 1.00 97.06 89 VAL A N 1
ATOM 692 C CA . VAL A 1 89 ? 6.866 -8.522 -7.405 1.00 97.06 89 VAL A CA 1
ATOM 693 C C . VAL A 1 89 ? 7.038 -8.641 -5.901 1.00 97.06 89 VAL A C 1
ATOM 695 O O . VAL A 1 89 ? 7.930 -9.340 -5.433 1.00 97.06 89 VAL A O 1
ATOM 698 N N . ASP A 1 90 ? 6.160 -7.979 -5.158 1.00 95.31 90 ASP A N 1
ATOM 699 C CA . ASP A 1 90 ? 6.258 -7.831 -3.713 1.00 95.31 90 ASP A CA 1
ATOM 700 C C . ASP A 1 90 ? 5.015 -8.414 -3.040 1.00 95.31 90 ASP A C 1
ATOM 702 O O . ASP A 1 90 ? 3.898 -7.910 -3.215 1.00 95.31 90 ASP A O 1
ATOM 706 N N . TYR A 1 91 ? 5.201 -9.462 -2.234 1.00 94.69 91 TYR A N 1
ATOM 707 C CA . TYR A 1 91 ? 4.149 -10.027 -1.393 1.00 94.69 91 TYR A CA 1
ATOM 708 C C . TYR A 1 91 ? 4.335 -9.607 0.063 1.00 94.69 91 TYR A C 1
ATOM 710 O O . TYR A 1 91 ? 5.348 -9.907 0.691 1.00 94.69 91 TYR A O 1
ATOM 718 N N . ARG A 1 92 ? 3.335 -8.920 0.619 1.00 92.50 92 ARG A N 1
ATOM 719 C CA . ARG A 1 92 ? 3.398 -8.322 1.956 1.00 92.50 92 ARG A CA 1
ATOM 720 C C . ARG A 1 92 ? 2.377 -8.935 2.903 1.00 92.50 92 ARG A C 1
ATOM 722 O O . ARG A 1 92 ? 1.177 -8.962 2.617 1.00 92.50 92 ARG A O 1
ATOM 729 N N . ILE A 1 93 ? 2.845 -9.376 4.069 1.00 90.88 93 ILE A N 1
ATOM 730 C CA . ILE A 1 93 ? 2.003 -9.945 5.132 1.00 90.88 93 ILE A CA 1
ATOM 731 C C . ILE A 1 93 ? 1.948 -8.976 6.321 1.00 90.88 93 ILE 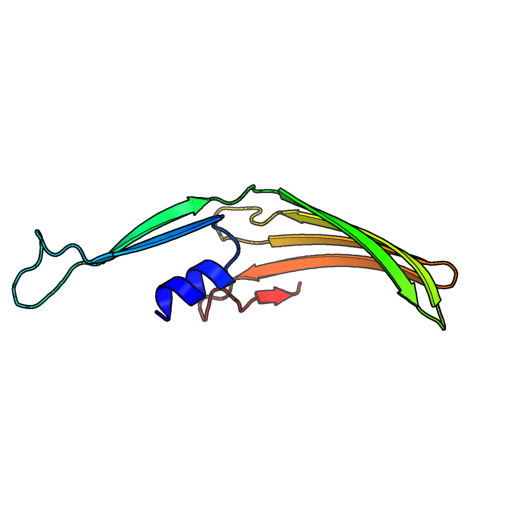A C 1
ATOM 733 O O . ILE A 1 93 ? 3.003 -8.705 6.897 1.00 90.88 93 ILE A O 1
ATOM 737 N N . PRO A 1 94 ? 0.759 -8.478 6.721 1.00 87.25 94 PRO A N 1
ATOM 738 C CA . PRO A 1 94 ? 0.636 -7.527 7.823 1.00 87.25 94 PRO A CA 1
ATOM 739 C C . PRO A 1 94 ? 1.072 -8.130 9.154 1.00 87.25 94 PRO A C 1
ATOM 741 O O . PRO A 1 94 ? 0.702 -9.262 9.492 1.00 87.25 94 PRO A O 1
ATOM 744 N N . ARG A 1 95 ? 1.803 -7.351 9.947 1.00 83.75 95 ARG A N 1
ATOM 745 C CA . ARG A 1 95 ? 2.152 -7.712 11.320 1.00 83.75 95 ARG A CA 1
ATOM 746 C C . ARG A 1 95 ? 1.113 -7.174 12.292 1.00 83.75 95 ARG A C 1
ATOM 748 O O . ARG A 1 95 ? 0.433 -6.184 12.051 1.00 83.75 95 ARG A O 1
ATOM 755 N N . ARG A 1 96 ? 0.996 -7.838 13.443 1.00 71.62 96 ARG A N 1
ATOM 756 C CA . ARG A 1 96 ? 0.122 -7.371 14.532 1.00 71.62 96 ARG A CA 1
ATOM 757 C C . ARG A 1 96 ? 0.682 -6.142 15.259 1.00 71.62 96 ARG A C 1
ATOM 759 O O . ARG A 1 96 ? -0.071 -5.497 15.976 1.00 71.62 96 ARG A O 1
ATOM 766 N N . SER A 1 97 ? 1.974 -5.845 15.092 1.00 69.75 97 SER A N 1
ATOM 767 C CA . SER A 1 97 ? 2.675 -4.719 15.724 1.00 69.75 97 SER A CA 1
ATOM 768 C C . SER A 1 97 ? 2.249 -3.351 15.188 1.00 69.75 97 SER A C 1
ATOM 770 O O . SER A 1 97 ? 2.383 -2.372 15.914 1.00 69.75 97 SER A O 1
ATOM 772 N N . GLY A 1 98 ? 1.716 -3.267 13.965 1.00 62.53 98 GLY A N 1
ATOM 773 C CA . GLY A 1 98 ? 1.306 -1.999 13.366 1.00 62.53 98 GLY A CA 1
ATOM 774 C C . GLY A 1 98 ? 0.930 -2.138 11.893 1.00 62.53 98 GLY A C 1
ATOM 775 O O . GLY A 1 98 ? 1.330 -3.084 11.222 1.00 62.53 98 GLY A O 1
ATOM 776 N N . ALA A 1 99 ? 0.143 -1.186 11.393 1.00 60.97 99 ALA A N 1
ATOM 777 C CA . ALA A 1 99 ? -0.414 -1.199 10.039 1.00 60.97 99 ALA A CA 1
ATOM 778 C C . ALA A 1 99 ? 0.608 -0.930 8.915 1.00 60.97 99 ALA A C 1
ATOM 780 O O . ALA A 1 99 ? 0.310 -1.166 7.747 1.00 60.97 99 ALA A O 1
ATOM 781 N N . GLU A 1 100 ? 1.789 -0.434 9.275 1.00 64.75 100 GLU A N 1
ATOM 782 C CA . GLU A 1 100 ? 2.902 -0.112 8.372 1.00 64.75 100 GLU A CA 1
ATOM 783 C C . GLU A 1 100 ? 3.989 -1.198 8.329 1.00 64.75 100 GLU A C 1
ATOM 785 O O . GLU A 1 100 ? 4.909 -1.129 7.519 1.00 64.75 100 GLU A O 1
ATOM 790 N N . ASP A 1 101 ? 3.877 -2.216 9.184 1.00 71.94 101 ASP A N 1
ATOM 791 C CA . ASP A 1 101 ? 4.906 -3.227 9.399 1.00 71.94 101 ASP A CA 1
ATOM 792 C C . ASP A 1 101 ? 4.509 -4.530 8.682 1.00 71.94 101 ASP A C 1
ATOM 794 O O . ASP A 1 101 ? 3.505 -5.173 9.012 1.00 71.94 101 ASP A O 1
ATOM 798 N N . PHE A 1 102 ? 5.289 -4.915 7.670 1.00 73.44 102 PHE A N 1
ATOM 799 C CA . PHE A 1 102 ? 5.020 -6.074 6.819 1.00 73.44 102 PHE A CA 1
ATOM 800 C C . PHE A 1 102 ? 6.227 -7.006 6.760 1.00 73.44 102 PHE A C 1
ATOM 802 O O . PHE A 1 102 ? 7.371 -6.560 6.714 1.00 73.44 102 PHE A O 1
ATOM 809 N N . TYR A 1 103 ? 5.968 -8.310 6.676 1.00 73.94 103 TYR A N 1
ATOM 810 C CA . TYR A 1 103 ? 6.970 -9.241 6.155 1.00 73.94 103 TYR A CA 1
ATOM 811 C C . TYR A 1 103 ? 6.957 -9.193 4.627 1.00 73.94 103 TYR A C 1
ATOM 813 O O . TYR A 1 103 ? 5.874 -9.239 4.037 1.00 73.94 103 TYR A O 1
ATOM 821 N N . LEU A 1 104 ? 8.142 -9.135 4.017 1.00 76.25 104 LEU A N 1
ATOM 822 C CA . LEU A 1 104 ? 8.348 -9.430 2.598 1.00 76.25 104 LEU A CA 1
ATOM 823 C C . LEU A 1 104 ? 8.552 -10.943 2.450 1.00 76.25 104 LEU A C 1
ATOM 825 O O . LEU A 1 104 ? 9.256 -11.539 3.270 1.00 76.25 104 LEU A O 1
ATOM 829 N N . ALA A 1 105 ? 7.907 -11.551 1.458 1.00 61.47 105 ALA A N 1
ATOM 830 C CA . ALA A 1 105 ? 8.027 -12.974 1.142 1.00 61.47 105 ALA A CA 1
ATOM 831 C C . ALA A 1 105 ? 8.481 -13.182 -0.301 1.00 61.47 105 ALA A C 1
ATOM 833 O O . ALA A 1 105 ? 8.080 -12.357 -1.153 1.00 61.47 105 ALA A O 1
#

Secondary structure (DSSP, 8-state):
-HHHHHHHHT--EEEEEEEE-GGG-BTTB--EEEEEEEPPSEEEEEEEEEETTTEEEEEEEEEES-SSTT--EEEEEEEEESS-EEEEEEEEEEETTEEEEEEE-

pLDDT: mean 90.98, std 8.41, range [60.97, 98.31]

Foldseek 3Di:
DVVQVLVVLLVQFPDWDWDWPVVPDDPNDTDIDIDTHGDPQKDKDWDWDADPVFGIKIKIKMKRQADDPQRKIWMKMWMDTPRDTDIDIWIWGDDPVTSNDTDTD

Nearest PDB structures (foldseek):
  6lyq-assembly1_A  TM=7.973E-01  e=1.551E-03  Escherichia coli K-12
  9cnx-assembly1_A  TM=7.513E-01  e=1.320E-03  Escherichia coli
  4k3b-assembly1_A  TM=5.854E-01  e=2.031E-03  Neisseria gonorrhoeae FA 1090
  8sqa-assembly1_A  TM=5.712E-01  e=3.879E-03  Escherichia coli
  7tt5-assembly1_A  TM=5.170E-01  e=4.320E-03  Escherichia coli

Mean predicted aligned error: 5.46 Å

Radius of gyration: 19.34 Å; Cα contacts (8 Å, |Δi|>4): 205; chains: 1; bounding box: 47×26×56 Å

Solvent-accessible surface area (backbone atoms only — not comparable to full-atom values): 6040 Å² total; per-residue (Å²): 108,72,68,61,52,39,52,53,57,44,60,50,42,72,42,80,45,81,41,77,37,66,95,72,46,55,97,94,42,68,50,74,47,74,52,76,39,75,36,74,55,64,46,77,46,77,48,75,50,74,39,96,89,45,38,56,30,42,36,41,34,42,33,32,55,48,78,51,98,78,46,30,27,42,34,39,39,41,36,45,33,76,72,49,73,52,74,52,73,48,39,34,41,64,43,93,92,39,56,77,43,60,49,81,105